Protein AF-A0A969UBC9-F1 (afdb_monomer_lite)

Foldseek 3Di:
DLLLVLLLVPDPVSVVVSVVCLVVLVVVLVVLVVDPDRALVSLLSQLLSCLLVVNPVSNVVSVVVNVVRDDDPVSVVVSVVSSVSSVVSVVVVPDPPPPPPPPPPPPPPDDDDDDDDD

Radius of gyration: 24.07 Å; chains: 1; bounding box: 52×40×86 Å

pLDDT: mean 82.06, std 19.5, range [41.09, 98.31]

Secondary structure (DSSP, 8-state):
-HHHHHHHH-SHHHHHHHHHHHHHHHHHHHHHHTSSS--HHHHHHHHHHHHHTT-HHHHHHHHHHHHHT--STHHHHHHHHHHHHHHHHHHHHTS--TTSSSSSSSSSS-----PPP-

Structure (mmCIF, N/CA/C/O backbone):
data_AF-A0A969UBC9-F1
#
_entry.id   AF-A0A969UBC9-F1
#
loop_
_atom_site.group_PDB
_atom_site.id
_atom_site.type_symbol
_atom_site.label_atom_id
_atom_site.label_alt_id
_atom_site.label_comp_id
_atom_site.label_asym_id
_atom_site.label_entity_id
_atom_site.label_seq_id
_atom_site.pdbx_PDB_ins_code
_atom_site.Cartn_x
_atom_site.Cartn_y
_atom_site.Cartn_z
_atom_site.occupancy
_atom_site.B_iso_or_equiv
_atom_site.auth_seq_id
_atom_site.auth_comp_id
_atom_site.auth_asym_id
_atom_site.auth_atom_id
_atom_site.pdbx_PDB_model_num
ATOM 1 N N . ASN A 1 1 ? 1.750 5.634 3.771 1.00 76.06 1 ASN A N 1
ATOM 2 C CA . ASN A 1 1 ? 0.577 5.847 2.889 1.00 76.06 1 ASN A CA 1
ATOM 3 C C . ASN A 1 1 ? -0.463 6.737 3.600 1.00 76.06 1 ASN A C 1
ATOM 5 O O . ASN A 1 1 ? -0.500 6.742 4.826 1.00 76.06 1 ASN A O 1
ATOM 9 N N . ALA A 1 2 ? -1.277 7.521 2.876 1.00 84.62 2 ALA A N 1
ATOM 10 C CA . ALA A 1 2 ? -2.340 8.365 3.447 1.00 84.62 2 ALA A CA 1
ATOM 11 C C . ALA A 1 2 ? -3.405 7.552 4.208 1.00 84.62 2 ALA A C 1
ATOM 13 O O . ALA A 1 2 ? -3.885 8.002 5.244 1.00 84.62 2 ALA A O 1
ATOM 14 N N . VAL A 1 3 ? -3.716 6.336 3.741 1.00 86.94 3 VAL A N 1
ATOM 15 C CA . VAL A 1 3 ? -4.616 5.397 4.438 1.00 86.94 3 VAL A CA 1
ATOM 16 C C . VAL A 1 3 ? -4.069 5.052 5.827 1.00 86.94 3 VAL A C 1
ATOM 18 O O . VAL A 1 3 ? -4.788 5.178 6.811 1.00 86.94 3 VAL A O 1
ATOM 21 N N . THR A 1 4 ? -2.775 4.732 5.929 1.00 85.62 4 THR A N 1
ATOM 22 C CA . THR A 1 4 ? -2.087 4.466 7.204 1.00 85.62 4 THR A CA 1
ATOM 23 C C . THR A 1 4 ? -2.166 5.654 8.162 1.00 85.62 4 THR A C 1
ATOM 25 O O . THR A 1 4 ? -2.365 5.476 9.356 1.00 85.62 4 THR A O 1
ATOM 28 N N . LEU A 1 5 ? -2.017 6.884 7.659 1.00 87.38 5 LEU A N 1
ATOM 29 C CA . LEU A 1 5 ? -2.097 8.084 8.498 1.00 87.38 5 LEU A CA 1
ATOM 30 C C . LEU A 1 5 ? -3.516 8.330 9.025 1.00 87.38 5 LEU A C 1
ATOM 32 O O . LEU A 1 5 ? -3.673 8.773 10.161 1.00 87.38 5 LEU A O 1
ATOM 36 N N . LEU A 1 6 ? -4.537 8.050 8.211 1.00 87.56 6 LEU A N 1
ATOM 37 C CA . LEU A 1 6 ? -5.937 8.154 8.624 1.00 87.56 6 LEU A CA 1
ATOM 38 C C . LEU A 1 6 ? -6.307 7.081 9.651 1.00 87.56 6 LEU A C 1
ATOM 40 O O . LEU A 1 6 ? -7.016 7.407 10.601 1.00 87.56 6 LEU A O 1
ATOM 44 N N . GLU A 1 7 ? -5.776 5.864 9.494 1.00 84.94 7 GLU A N 1
ATOM 45 C CA . GLU A 1 7 ? -5.876 4.788 10.489 1.00 84.94 7 GLU A CA 1
ATOM 46 C C . GLU A 1 7 ? -5.323 5.250 11.839 1.00 84.94 7 GLU A C 1
ATOM 48 O O . GLU A 1 7 ? -6.053 5.325 12.818 1.00 84.94 7 GLU A O 1
ATOM 53 N N . ILE A 1 8 ? -4.061 5.691 11.865 1.00 86.44 8 ILE A N 1
ATOM 54 C CA . ILE A 1 8 ? -3.379 6.123 13.097 1.00 86.44 8 ILE A CA 1
ATOM 55 C C . ILE A 1 8 ? -4.111 7.277 13.787 1.00 86.44 8 ILE A C 1
ATOM 57 O O . ILE A 1 8 ? -4.076 7.400 15.011 1.00 86.44 8 ILE A O 1
ATOM 61 N N . LYS A 1 9 ? -4.740 8.166 13.012 1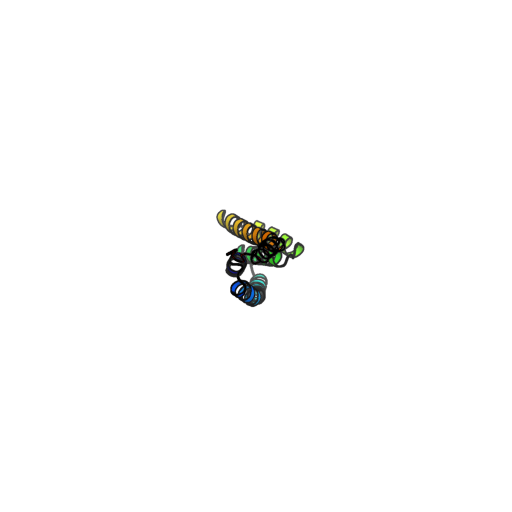.00 87.75 9 LYS A N 1
ATOM 62 C CA . LYS A 1 9 ? -5.468 9.304 13.570 1.00 87.75 9 LYS A CA 1
ATOM 63 C C . LYS A 1 9 ? -6.735 8.871 14.317 1.00 87.75 9 LYS A C 1
ATOM 65 O O . LYS A 1 9 ? -7.122 9.560 15.258 1.00 87.75 9 LYS A O 1
ATOM 70 N N . GLY A 1 10 ? -7.373 7.772 13.913 1.00 83.88 10 GLY A N 1
ATOM 71 C CA . GLY A 1 10 ? -8.385 7.046 14.690 1.00 83.88 10 GLY A CA 1
ATOM 72 C C . GLY A 1 10 ? -9.714 7.760 14.980 1.00 83.88 10 GLY A C 1
ATOM 73 O O . GLY A 1 10 ? -10.665 7.107 15.399 1.00 83.88 10 GLY A O 1
ATOM 74 N N . ASP A 1 11 ? -9.846 9.074 14.762 1.00 89.00 11 ASP A N 1
ATOM 75 C CA . ASP A 1 11 ? -11.110 9.790 14.978 1.00 89.00 11 ASP A CA 1
ATOM 76 C C . ASP A 1 11 ? -12.170 9.443 13.915 1.00 89.00 11 ASP A C 1
ATOM 78 O O . ASP A 1 11 ? -11.840 9.078 12.786 1.00 89.00 11 ASP A O 1
ATOM 82 N N . GLN A 1 12 ? -13.454 9.610 14.251 1.00 86.62 12 GLN A N 1
ATOM 83 C CA . GLN A 1 12 ? -14.585 9.220 13.395 1.00 86.62 12 GLN A CA 1
ATOM 84 C C . GLN A 1 12 ? -14.505 9.781 11.966 1.00 86.62 12 GLN A C 1
ATOM 86 O O . GLN A 1 12 ? -14.861 9.098 11.005 1.00 86.62 12 GLN A O 1
ATOM 91 N N . ARG A 1 13 ? -14.040 11.026 11.805 1.00 92.00 13 ARG A N 1
ATOM 92 C CA . ARG A 1 13 ? -13.908 11.654 10.486 1.00 92.00 13 ARG A CA 1
ATOM 93 C C . ARG A 1 13 ? -12.753 11.035 9.706 1.00 92.00 13 ARG A C 1
ATOM 95 O O . ARG A 1 13 ? -12.868 10.859 8.495 1.00 92.00 13 ARG A O 1
ATOM 102 N N . SER A 1 14 ? -11.651 10.718 10.381 1.00 90.31 14 SER A N 1
ATOM 103 C CA . SER A 1 14 ? -10.503 10.048 9.765 1.00 90.31 14 SER A CA 1
ATOM 104 C C . SER A 1 14 ? -10.845 8.624 9.332 1.00 90.31 14 SER A C 1
ATOM 106 O O . SER A 1 14 ? -10.508 8.257 8.209 1.00 90.31 14 SER A O 1
ATOM 108 N N . GLN A 1 15 ? -11.599 7.877 10.144 1.00 88.62 15 GLN A N 1
ATOM 109 C CA . GLN A 1 15 ? -12.092 6.543 9.781 1.00 88.62 15 GLN A CA 1
ATOM 110 C C . GLN A 1 15 ? -13.024 6.592 8.564 1.00 88.62 15 GLN A C 1
ATOM 112 O O . GLN A 1 15 ? -12.788 5.890 7.587 1.00 88.62 15 GLN A O 1
ATOM 117 N N . ALA A 1 16 ? -14.009 7.499 8.556 1.00 90.44 16 ALA A N 1
ATOM 118 C CA . ALA A 1 16 ? -14.891 7.667 7.399 1.00 90.44 16 ALA A CA 1
ATOM 119 C C . ALA A 1 16 ? -14.098 7.995 6.123 1.00 90.44 16 ALA A C 1
ATOM 121 O O . ALA A 1 16 ? -14.347 7.432 5.059 1.00 90.44 16 ALA A O 1
ATOM 122 N N . LYS A 1 17 ? -13.083 8.866 6.229 1.00 93.31 17 LYS A N 1
ATOM 123 C CA . LYS A 1 17 ? -12.256 9.219 5.072 1.00 93.31 17 LYS A CA 1
ATOM 124 C C . LYS A 1 17 ? -11.349 8.079 4.613 1.00 93.31 17 LYS A C 1
ATOM 126 O O . LYS A 1 17 ? -11.107 7.941 3.414 1.00 93.31 17 LYS A O 1
ATOM 131 N N . ARG A 1 18 ? -10.829 7.284 5.549 1.00 92.50 18 ARG A N 1
ATOM 132 C CA . ARG A 1 18 ? -10.067 6.068 5.257 1.00 92.50 18 ARG A CA 1
ATOM 133 C C . ARG A 1 18 ? -10.930 5.108 4.445 1.00 92.50 18 ARG A C 1
ATOM 135 O O . ARG A 1 18 ? -10.488 4.678 3.385 1.00 92.50 18 ARG A O 1
ATOM 142 N N . ASP A 1 19 ? -12.155 4.851 4.892 1.00 91.25 19 ASP A N 1
ATOM 143 C CA . ASP A 1 19 ? -13.074 3.905 4.248 1.00 91.25 19 ASP A CA 1
ATOM 144 C C . ASP A 1 19 ? -13.453 4.340 2.824 1.00 91.25 19 ASP A C 1
ATOM 146 O O . ASP A 1 19 ? -13.567 3.504 1.931 1.00 91.25 19 ASP A O 1
ATOM 150 N N . GLU A 1 20 ? -13.551 5.649 2.570 1.00 94.38 20 GLU A N 1
ATOM 151 C CA . GLU A 1 20 ? -13.696 6.191 1.211 1.00 94.38 20 GLU A CA 1
ATOM 152 C C . GLU A 1 20 ? -12.448 5.978 0.336 1.00 94.38 20 GLU A C 1
ATOM 154 O O . GLU A 1 20 ? -12.559 5.751 -0.869 1.00 94.38 20 GLU A O 1
ATOM 159 N N . LEU A 1 21 ? -11.247 6.101 0.911 1.00 93.88 21 LEU A N 1
ATOM 160 C CA . LEU A 1 21 ? -9.990 6.090 0.156 1.00 93.88 21 LEU A CA 1
ATOM 161 C C . LEU A 1 21 ? -9.453 4.688 -0.120 1.00 93.88 21 LEU A C 1
ATOM 163 O O . LEU A 1 21 ? -8.871 4.479 -1.183 1.00 93.88 21 LEU A O 1
ATOM 167 N N . VAL A 1 22 ? -9.641 3.735 0.794 1.00 92.94 22 VAL A N 1
ATOM 168 C CA . VAL A 1 22 ? -9.179 2.345 0.638 1.00 92.94 22 VAL A CA 1
ATOM 169 C C . VAL A 1 22 ? -9.551 1.749 -0.730 1.00 92.94 22 VAL A C 1
ATOM 171 O O . VAL A 1 22 ? -8.632 1.306 -1.424 1.00 92.94 22 VAL A O 1
ATOM 174 N N . PRO A 1 23 ? -10.820 1.769 -1.194 1.00 93.50 23 PRO A N 1
ATOM 175 C CA . PRO A 1 23 ? -11.167 1.189 -2.494 1.00 93.50 23 PRO A CA 1
ATOM 176 C C . PRO A 1 23 ? -10.518 1.928 -3.673 1.00 93.50 23 PRO A C 1
ATOM 178 O O . PRO A 1 23 ? -10.174 1.299 -4.674 1.00 93.50 23 PRO A O 1
ATOM 181 N N . VAL A 1 24 ? -10.299 3.243 -3.557 1.00 95.88 24 VAL A N 1
ATOM 182 C CA . VAL A 1 24 ? -9.641 4.053 -4.595 1.00 95.88 24 VAL A CA 1
ATOM 183 C C . VAL A 1 24 ? -8.160 3.697 -4.703 1.00 95.88 24 VAL A C 1
ATOM 185 O O . VAL A 1 24 ? -7.663 3.456 -5.804 1.00 95.88 24 VAL A O 1
ATOM 188 N N . VAL A 1 25 ? -7.458 3.624 -3.568 1.00 94.06 25 VAL A N 1
ATOM 189 C CA . VAL A 1 25 ? -6.038 3.246 -3.522 1.00 94.06 25 VAL A CA 1
ATOM 190 C C . VAL A 1 25 ? -5.861 1.812 -4.013 1.00 94.06 25 VAL A C 1
ATOM 192 O O . VAL A 1 25 ? -5.014 1.565 -4.868 1.00 94.06 25 VAL A O 1
ATOM 195 N N . LEU A 1 26 ? -6.706 0.887 -3.552 1.00 93.69 26 LEU A N 1
ATOM 196 C CA . LEU A 1 26 ? -6.693 -0.503 -4.000 1.00 93.69 26 LEU A CA 1
ATOM 197 C C . LEU A 1 26 ? -6.865 -0.609 -5.518 1.00 93.69 26 LEU A C 1
ATOM 199 O O . LEU A 1 26 ? -6.118 -1.328 -6.179 1.00 93.69 26 LEU A O 1
ATOM 203 N N . PHE A 1 27 ? -7.831 0.116 -6.089 1.00 94.94 27 PHE A N 1
ATOM 204 C CA . PHE A 1 27 ? -8.028 0.137 -7.535 1.00 94.94 27 PHE A CA 1
ATOM 205 C C . PHE A 1 27 ? -6.794 0.674 -8.267 1.00 94.94 27 PHE A C 1
ATOM 207 O O . PHE A 1 27 ? -6.330 0.034 -9.210 1.00 94.94 27 PHE A O 1
ATOM 214 N N . ALA A 1 28 ? -6.250 1.813 -7.830 1.00 94.19 28 ALA A N 1
ATOM 215 C CA . ALA A 1 28 ? -5.100 2.447 -8.470 1.00 94.19 28 ALA A CA 1
ATOM 216 C C . ALA A 1 28 ? -3.865 1.532 -8.474 1.00 94.19 28 ALA A C 1
ATOM 218 O O . ALA A 1 28 ? -3.254 1.329 -9.525 1.00 94.19 28 ALA A O 1
ATOM 219 N N . VAL A 1 29 ? -3.539 0.921 -7.332 1.00 94.94 29 VAL A N 1
ATOM 220 C CA . VAL A 1 29 ? -2.380 0.023 -7.217 1.00 94.94 29 VAL A CA 1
ATOM 221 C C . VAL A 1 29 ? -2.598 -1.264 -8.013 1.00 94.94 29 VAL A C 1
ATOM 223 O O . VAL A 1 29 ? -1.698 -1.700 -8.724 1.00 94.94 29 VAL A O 1
ATOM 226 N N . ARG A 1 30 ? -3.816 -1.822 -8.034 1.00 95.19 30 ARG A N 1
ATOM 227 C CA . ARG A 1 30 ? -4.142 -2.965 -8.908 1.00 95.19 30 ARG A CA 1
ATOM 228 C C . ARG A 1 30 ? -3.946 -2.665 -10.394 1.00 95.19 30 ARG A C 1
ATOM 230 O O . ARG A 1 30 ? -3.610 -3.577 -11.141 1.00 95.19 30 ARG A O 1
ATOM 237 N N . GLN A 1 31 ? -4.164 -1.429 -10.850 1.00 96.00 31 GLN A N 1
ATOM 238 C CA . GLN A 1 31 ? -3.846 -1.074 -12.239 1.00 96.00 31 GLN A CA 1
ATOM 239 C C . GLN A 1 31 ? -2.335 -1.010 -12.475 1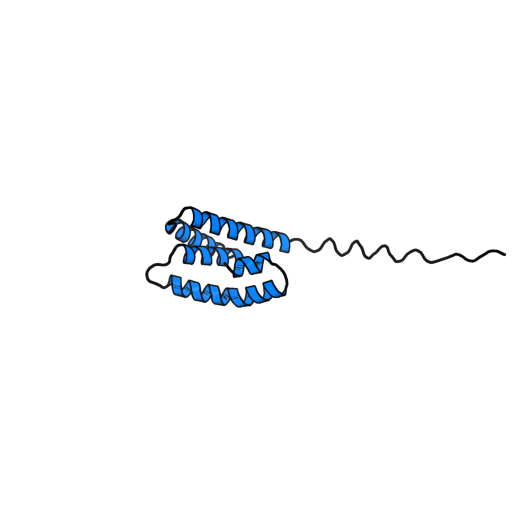.00 96.00 31 GLN A C 1
ATOM 241 O O . GLN A 1 31 ? -1.878 -1.471 -13.517 1.00 96.00 31 GLN A O 1
ATOM 246 N N . ARG A 1 32 ? -1.558 -0.499 -11.510 1.00 94.38 32 ARG A N 1
ATOM 247 C CA . ARG A 1 32 ? -0.088 -0.498 -11.593 1.00 94.38 32 ARG A CA 1
ATOM 248 C C . ARG A 1 32 ? 0.484 -1.916 -11.628 1.00 94.38 32 ARG A C 1
ATOM 250 O O . ARG A 1 32 ? 1.317 -2.192 -12.483 1.00 94.38 32 ARG A O 1
ATOM 257 N N . LEU A 1 33 ? -0.050 -2.827 -10.809 1.00 94.44 33 LEU A N 1
ATOM 258 C CA . LEU A 1 33 ? 0.325 -4.249 -10.799 1.00 94.44 33 LEU A CA 1
ATOM 259 C C . LEU A 1 33 ? 0.100 -4.962 -12.146 1.00 94.44 33 LEU A C 1
ATOM 261 O O . LEU A 1 33 ? 0.777 -5.936 -12.447 1.00 94.44 33 LEU A O 1
ATOM 265 N N . LYS A 1 34 ? -0.853 -4.496 -12.963 1.00 93.88 34 LYS A N 1
ATOM 266 C CA . LYS A 1 34 ? -1.091 -5.024 -14.321 1.00 93.88 34 LYS A CA 1
ATOM 267 C C . LYS A 1 34 ? -0.121 -4.464 -15.365 1.00 93.88 34 LYS A C 1
ATOM 269 O O . LYS A 1 34 ? -0.167 -4.880 -16.523 1.00 93.88 34 LYS A O 1
ATOM 274 N N . GLY A 1 35 ? 0.685 -3.471 -14.992 1.00 89.75 35 GLY A N 1
ATOM 275 C CA . GLY A 1 35 ? 1.734 -2.906 -15.827 1.00 89.75 35 GLY A CA 1
ATOM 276 C C . GLY A 1 35 ? 2.869 -3.898 -16.078 1.00 89.75 35 GLY A C 1
ATOM 277 O O . GLY A 1 35 ? 2.871 -5.014 -15.572 1.00 89.75 35 GLY A O 1
ATOM 278 N N . LYS A 1 36 ? 3.844 -3.490 -16.897 1.00 80.88 36 LYS A N 1
ATOM 279 C CA . LYS A 1 36 ? 4.925 -4.389 -17.333 1.00 80.88 36 LYS A CA 1
ATOM 280 C C . LYS A 1 36 ? 5.843 -4.830 -16.193 1.00 80.88 36 LYS A C 1
ATOM 282 O O . LYS A 1 36 ? 6.304 -5.962 -16.226 1.00 80.88 36 LYS A O 1
ATOM 287 N N . GLU A 1 37 ? 6.093 -3.955 -15.221 1.00 89.38 37 GLU A N 1
ATOM 288 C CA . GLU A 1 37 ? 6.980 -4.219 -14.086 1.00 89.38 37 GLU A CA 1
ATOM 289 C C . GLU A 1 37 ? 6.466 -3.464 -12.856 1.00 89.38 37 GLU A C 1
ATOM 291 O O . GLU A 1 37 ? 6.680 -2.254 -12.742 1.00 89.38 37 GLU A O 1
ATOM 296 N N . PRO A 1 38 ? 5.732 -4.142 -11.963 1.00 94.00 38 PRO A N 1
ATOM 297 C CA . PRO A 1 38 ? 5.387 -3.576 -10.672 1.00 94.00 38 PRO A CA 1
ATOM 298 C C . PRO A 1 38 ? 6.634 -3.365 -9.816 1.00 94.00 38 PRO A C 1
ATOM 300 O O . PRO A 1 38 ? 7.546 -4.193 -9.818 1.00 94.00 38 PRO A O 1
ATOM 303 N N . ASP A 1 39 ? 6.678 -2.253 -9.088 1.00 95.62 39 ASP A N 1
ATOM 304 C CA . ASP A 1 39 ? 7.830 -1.915 -8.253 1.00 95.62 39 ASP A CA 1
ATOM 305 C C . ASP A 1 39 ? 7.626 -2.305 -6.781 1.00 95.62 39 ASP A C 1
ATOM 307 O O . ASP A 1 39 ? 6.557 -2.751 -6.356 1.00 95.62 39 ASP A O 1
ATOM 311 N N . TYR A 1 40 ? 8.674 -2.105 -5.977 1.00 97.31 40 TYR A N 1
ATOM 312 C CA . TYR A 1 40 ? 8.629 -2.292 -4.528 1.00 97.31 40 TYR A CA 1
ATOM 313 C C . TYR A 1 40 ? 7.395 -1.640 -3.884 1.00 97.31 40 TYR A C 1
ATOM 315 O O . TYR A 1 40 ? 6.736 -2.241 -3.037 1.00 97.31 40 TYR A O 1
ATOM 323 N N . TRP A 1 41 ? 7.068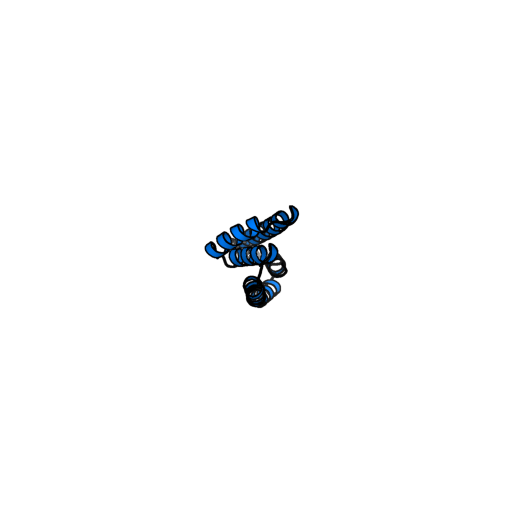 -0.410 -4.286 1.00 96.50 41 TRP A N 1
ATOM 324 C CA . TRP A 1 41 ? 6.013 0.382 -3.662 1.00 96.50 41 TRP A CA 1
ATOM 325 C C . TRP A 1 41 ? 4.616 -0.104 -4.024 1.00 96.50 41 TRP A C 1
ATOM 327 O O . TRP A 1 41 ? 3.708 0.026 -3.198 1.00 96.50 41 TRP A O 1
ATOM 337 N N . ASP A 1 42 ? 4.437 -0.686 -5.209 1.00 96.75 42 ASP A N 1
ATOM 338 C CA . ASP A 1 42 ? 3.202 -1.377 -5.578 1.00 96.75 42 ASP A CA 1
ATOM 339 C C . ASP A 1 42 ? 2.909 -2.527 -4.614 1.00 96.75 42 ASP A C 1
ATOM 341 O O . ASP A 1 42 ? 1.843 -2.571 -3.992 1.00 96.75 42 ASP A O 1
ATOM 345 N N . HIS A 1 43 ? 3.887 -3.412 -4.420 1.00 97.62 43 HIS A N 1
ATOM 346 C CA . HIS A 1 43 ? 3.738 -4.556 -3.525 1.00 97.62 43 HIS A CA 1
ATOM 347 C C . HIS A 1 43 ? 3.676 -4.138 -2.050 1.00 97.62 43 HIS A C 1
ATOM 349 O O . HIS A 1 43 ? 2.806 -4.612 -1.325 1.00 97.62 43 HIS A O 1
ATOM 355 N N . ALA A 1 44 ? 4.502 -3.187 -1.605 1.00 97.69 44 ALA A N 1
ATOM 356 C CA . ALA A 1 44 ? 4.460 -2.675 -0.234 1.00 97.69 44 ALA A CA 1
ATOM 357 C C . ALA A 1 44 ? 3.107 -2.025 0.104 1.00 97.69 44 ALA A C 1
ATOM 359 O O . ALA A 1 44 ? 2.569 -2.235 1.191 1.00 97.69 44 ALA A O 1
ATOM 360 N N . THR A 1 45 ? 2.510 -1.283 -0.836 1.00 96.44 45 THR A N 1
ATOM 361 C CA . THR A 1 45 ? 1.181 -0.689 -0.624 1.00 96.44 45 THR A CA 1
ATOM 362 C C . THR A 1 45 ? 0.098 -1.763 -0.546 1.00 96.44 45 THR A C 1
ATOM 364 O O . THR A 1 45 ? -0.782 -1.675 0.309 1.00 96.44 45 THR A O 1
ATOM 367 N N . MET A 1 46 ? 0.156 -2.790 -1.398 1.00 97.25 46 MET A N 1
ATOM 368 C CA . MET A 1 46 ? -0.797 -3.902 -1.338 1.00 97.25 46 MET A CA 1
ATOM 369 C C . MET A 1 46 ? -0.659 -4.725 -0.059 1.00 97.25 46 MET A C 1
ATOM 371 O O . MET A 1 46 ? -1.674 -5.084 0.530 1.00 97.25 46 MET A O 1
ATOM 375 N N . LEU A 1 47 ? 0.568 -4.946 0.417 1.00 97.44 47 LEU A N 1
ATOM 376 C CA . LEU A 1 47 ? 0.839 -5.564 1.712 1.00 97.44 47 LEU A CA 1
ATOM 377 C C . LEU A 1 47 ? 0.190 -4.769 2.855 1.00 97.44 47 LEU A C 1
ATOM 379 O O . LEU A 1 47 ? -0.528 -5.339 3.673 1.00 97.44 47 LEU A O 1
ATOM 383 N N . GLU A 1 48 ? 0.393 -3.448 2.905 1.00 95.31 48 GLU A N 1
ATOM 384 C CA . GLU A 1 48 ? -0.236 -2.594 3.924 1.00 95.31 48 GLU A CA 1
ATOM 385 C C . GLU A 1 48 ? -1.772 -2.678 3.883 1.00 95.31 48 GLU A C 1
ATOM 387 O O . GLU A 1 48 ? -2.412 -2.775 4.932 1.00 95.31 48 GLU A O 1
ATOM 392 N N . LEU A 1 49 ? -2.367 -2.664 2.684 1.00 94.62 49 LEU A N 1
ATOM 393 C CA . LEU A 1 49 ? -3.818 -2.780 2.502 1.00 94.62 49 LEU A CA 1
ATOM 394 C C . LEU A 1 49 ? -4.352 -4.161 2.898 1.00 94.62 49 LEU A C 1
ATOM 396 O O . LEU A 1 49 ? -5.408 -4.235 3.523 1.00 94.62 49 LEU A O 1
ATOM 400 N N . ALA A 1 50 ? -3.634 -5.235 2.573 1.00 94.69 50 ALA A N 1
ATOM 401 C CA . ALA A 1 50 ? -4.005 -6.594 2.950 1.00 94.69 50 ALA A CA 1
ATOM 402 C C . ALA A 1 50 ? -3.975 -6.767 4.477 1.00 94.69 50 ALA A C 1
ATOM 404 O O . ALA A 1 50 ? -4.928 -7.276 5.064 1.00 94.69 50 ALA A O 1
ATOM 405 N N . VAL A 1 51 ? -2.950 -6.230 5.150 1.00 93.94 51 VAL A N 1
ATOM 406 C CA . VAL A 1 51 ? -2.870 -6.238 6.620 1.00 93.94 51 VAL A CA 1
ATOM 407 C C . VAL A 1 51 ? -4.002 -5.425 7.255 1.00 93.94 51 VAL A C 1
ATOM 409 O O . VAL A 1 51 ? -4.616 -5.902 8.209 1.00 93.94 51 VAL A O 1
ATOM 412 N N . LEU A 1 52 ? -4.331 -4.246 6.715 1.00 90.00 52 LEU A N 1
ATOM 413 C CA . LEU A 1 52 ? -5.501 -3.464 7.148 1.00 90.00 52 LEU A CA 1
ATOM 414 C C . LEU A 1 52 ? -6.816 -4.234 6.961 1.00 90.00 52 LEU A C 1
ATOM 416 O O . LEU A 1 52 ? -7.685 -4.206 7.826 1.00 90.00 52 LEU A O 1
ATOM 420 N N . GLY A 1 53 ? -6.958 -4.943 5.841 1.00 89.88 53 GLY A N 1
ATOM 421 C CA . GLY A 1 53 ? -8.133 -5.754 5.521 1.00 89.88 53 GLY A CA 1
ATOM 422 C C . GLY A 1 53 ? -8.185 -7.116 6.216 1.00 89.88 53 GLY A C 1
ATOM 423 O O . GLY A 1 53 ? -9.135 -7.861 5.986 1.00 89.88 53 GLY A O 1
ATOM 424 N N . ARG A 1 54 ? -7.187 -7.457 7.047 1.00 91.06 54 ARG A N 1
ATOM 425 C CA . ARG A 1 54 ? -7.005 -8.792 7.650 1.00 91.06 54 ARG A CA 1
ATOM 426 C C . ARG A 1 54 ? -6.936 -9.928 6.610 1.00 91.06 54 ARG A C 1
ATOM 428 O O . ARG A 1 54 ? -7.270 -11.072 6.912 1.00 91.06 54 ARG A O 1
ATOM 435 N N . ASP A 1 55 ? -6.473 -9.618 5.404 1.00 95.00 55 ASP A N 1
ATOM 436 C CA . ASP A 1 55 ? -6.234 -10.560 4.312 1.00 95.00 55 ASP A CA 1
ATOM 437 C C . ASP A 1 55 ? -4.817 -11.134 4.430 1.00 95.00 55 ASP A C 1
ATOM 439 O O . ASP A 1 55 ? -3.832 -10.523 4.013 1.00 95.00 55 ASP A O 1
ATOM 443 N N . ARG A 1 56 ? -4.702 -12.298 5.075 1.00 95.69 56 ARG A N 1
ATOM 444 C CA . ARG A 1 56 ? -3.400 -12.915 5.348 1.00 95.69 56 ARG A CA 1
ATOM 445 C C . ARG A 1 56 ? -2.727 -13.461 4.090 1.00 95.69 56 ARG A C 1
ATOM 447 O O . ARG A 1 56 ? -1.517 -13.324 3.964 1.00 95.69 56 ARG A O 1
ATOM 454 N N . GLU A 1 57 ? -3.494 -14.074 3.196 1.00 97.88 57 GLU A N 1
ATOM 455 C CA . GLU A 1 57 ? -2.965 -14.681 1.971 1.00 97.88 57 GLU A CA 1
ATOM 456 C C . GLU A 1 57 ? -2.405 -13.601 1.041 1.00 97.88 57 GLU A C 1
ATOM 458 O O . GLU A 1 57 ? -1.245 -13.681 0.638 1.00 97.88 57 GLU A O 1
ATOM 463 N N . GLY A 1 58 ? -3.172 -12.526 0.818 1.00 97.12 58 GLY A N 1
ATOM 464 C CA . GLY A 1 58 ? -2.693 -11.378 0.051 1.00 97.12 58 GLY A CA 1
ATOM 465 C C . GLY A 1 58 ? -1.506 -10.675 0.717 1.00 97.12 58 GLY A C 1
ATOM 466 O O . GLY A 1 58 ? -0.586 -10.225 0.035 1.00 97.12 58 GLY A O 1
ATOM 467 N N . ALA A 1 59 ? -1.477 -10.599 2.052 1.00 97.75 59 ALA A N 1
ATOM 468 C CA . ALA A 1 59 ? -0.329 -10.038 2.760 1.00 97.75 59 ALA A CA 1
ATOM 469 C C . ALA A 1 59 ? 0.944 -10.867 2.526 1.00 97.75 59 ALA A C 1
ATOM 471 O O . ALA A 1 59 ? 1.987 -10.290 2.228 1.00 97.75 59 ALA A O 1
ATOM 472 N N . ASP A 1 60 ? 0.866 -12.194 2.621 1.00 98.25 60 ASP A N 1
ATOM 473 C CA . ASP A 1 60 ? 2.024 -13.067 2.411 1.00 98.25 60 ASP A CA 1
ATOM 474 C C . ASP A 1 60 ? 2.523 -12.973 0.948 1.00 98.25 60 ASP A C 1
ATOM 476 O O . ASP A 1 60 ? 3.712 -12.729 0.728 1.00 98.25 60 ASP A O 1
ATOM 480 N N . GLU A 1 61 ? 1.624 -13.008 -0.047 1.00 98.12 61 GLU A N 1
ATOM 481 C CA . GLU A 1 61 ? 1.970 -12.834 -1.472 1.00 98.12 61 GLU A CA 1
ATOM 482 C C . GLU A 1 61 ? 2.692 -11.501 -1.733 1.00 98.12 61 GLU A C 1
ATOM 484 O O . GLU A 1 61 ? 3.736 -11.434 -2.395 1.00 98.12 61 GLU A O 1
ATOM 489 N N . HIS A 1 62 ? 2.141 -10.396 -1.231 1.00 98.12 62 HIS A N 1
ATOM 490 C CA . HIS A 1 62 ? 2.717 -9.080 -1.480 1.00 98.12 62 HIS A CA 1
ATOM 491 C C . HIS A 1 62 ? 3.990 -8.827 -0.669 1.00 98.12 62 HIS A C 1
ATOM 493 O O . HIS A 1 62 ? 4.846 -8.071 -1.130 1.00 98.12 62 HIS A O 1
ATOM 499 N N . LEU A 1 63 ? 4.165 -9.480 0.483 1.00 98.31 63 LEU A N 1
ATOM 500 C CA . LEU A 1 63 ? 5.421 -9.452 1.227 1.00 98.31 63 LEU A CA 1
ATOM 501 C C . LEU A 1 63 ? 6.550 -10.116 0.438 1.00 98.31 63 LEU A C 1
ATOM 503 O O . LEU A 1 63 ? 7.613 -9.512 0.297 1.00 98.31 63 LEU A O 1
ATOM 507 N N . GLU A 1 64 ? 6.327 -11.319 -0.093 1.00 98.25 64 GLU A N 1
ATOM 508 C CA . GLU A 1 64 ? 7.332 -12.042 -0.884 1.00 98.25 64 GLU A CA 1
ATOM 509 C C . GLU A 1 64 ? 7.792 -11.215 -2.088 1.00 98.25 64 GLU A C 1
ATOM 511 O O . GLU A 1 64 ? 8.990 -10.991 -2.286 1.00 98.25 64 GLU A O 1
ATOM 516 N N . ASN A 1 65 ? 6.833 -10.673 -2.838 1.00 98.00 65 ASN A N 1
ATOM 517 C CA . ASN A 1 65 ? 7.122 -9.835 -3.995 1.00 98.00 65 ASN A CA 1
ATOM 518 C C . ASN A 1 65 ? 7.818 -8.515 -3.617 1.00 98.00 65 ASN A C 1
ATOM 520 O O . ASN A 1 65 ? 8.759 -8.100 -4.292 1.00 98.00 65 ASN A O 1
ATOM 524 N N . ALA A 1 66 ? 7.405 -7.858 -2.525 1.00 97.94 66 ALA A N 1
ATOM 525 C CA . ALA A 1 66 ? 8.057 -6.634 -2.061 1.00 97.94 66 ALA A CA 1
ATOM 526 C C . ALA A 1 66 ? 9.512 -6.898 -1.655 1.00 97.94 66 ALA A C 1
ATOM 528 O O . ALA A 1 66 ? 10.392 -6.124 -2.017 1.00 97.94 66 ALA A O 1
ATOM 529 N N . LEU A 1 67 ? 9.782 -7.998 -0.944 1.00 97.81 67 LEU A N 1
ATOM 530 C CA . LEU A 1 67 ? 11.141 -8.384 -0.555 1.00 97.81 67 LEU A CA 1
ATOM 531 C C . LEU A 1 67 ? 12.027 -8.671 -1.773 1.00 97.81 67 LEU A C 1
ATOM 533 O O . LEU A 1 67 ? 13.187 -8.263 -1.783 1.00 97.81 67 LEU A O 1
ATOM 537 N N . ALA A 1 68 ? 11.482 -9.314 -2.808 1.00 97.44 68 ALA A N 1
ATOM 538 C CA . ALA A 1 68 ? 12.194 -9.560 -4.061 1.00 97.44 68 ALA A CA 1
ATOM 539 C C . ALA A 1 68 ? 12.497 -8.271 -4.852 1.00 97.44 68 ALA A C 1
ATOM 541 O O . ALA A 1 68 ? 13.468 -8.227 -5.604 1.00 97.44 68 ALA A O 1
ATOM 542 N N . ALA A 1 69 ? 11.685 -7.225 -4.672 1.00 97.06 69 ALA A N 1
ATOM 543 C CA . ALA A 1 69 ? 11.800 -5.950 -5.375 1.00 97.06 69 ALA A CA 1
ATOM 544 C C . ALA A 1 69 ? 12.567 -4.862 -4.596 1.00 97.06 69 ALA A C 1
ATOM 546 O O . ALA A 1 69 ? 12.626 -3.723 -5.064 1.00 97.06 69 ALA A O 1
ATOM 547 N N . VAL A 1 70 ? 13.135 -5.169 -3.421 1.00 97.69 70 VAL A N 1
ATOM 548 C CA . VAL A 1 70 ? 13.911 -4.201 -2.623 1.00 97.69 70 VAL A CA 1
ATOM 549 C C . VAL A 1 70 ? 15.107 -3.700 -3.425 1.00 97.69 70 VAL A C 1
ATOM 551 O O . VAL A 1 70 ? 15.931 -4.482 -3.898 1.00 97.69 70 VAL A O 1
ATOM 554 N N . ARG A 1 71 ? 15.229 -2.377 -3.529 1.00 97.19 71 ARG A N 1
ATOM 555 C CA . ARG A 1 71 ? 16.368 -1.714 -4.183 1.00 97.19 71 ARG A CA 1
ATOM 556 C C . ARG A 1 71 ? 17.206 -0.938 -3.187 1.00 97.19 71 ARG A C 1
ATOM 558 O O . ARG A 1 71 ? 18.413 -0.818 -3.358 1.00 97.19 71 ARG A O 1
ATOM 565 N N . GLU A 1 72 ? 16.563 -0.440 -2.139 1.00 97.38 72 GLU A N 1
ATOM 566 C CA . GLU A 1 72 ? 17.187 0.401 -1.133 1.00 97.38 72 GLU A CA 1
ATOM 567 C C . GLU A 1 72 ? 16.901 -0.124 0.275 1.00 97.38 72 GLU A C 1
ATOM 569 O O . GLU A 1 72 ? 15.812 -0.607 0.568 1.00 97.38 72 GLU A O 1
ATOM 574 N N . ILE A 1 73 ? 17.854 0.024 1.195 1.00 95.06 73 ILE A N 1
ATOM 575 C CA . ILE A 1 73 ? 17.717 -0.491 2.572 1.00 95.06 73 ILE A CA 1
ATOM 576 C C . ILE A 1 73 ? 16.562 0.193 3.328 1.00 95.06 73 ILE A C 1
ATOM 578 O O . ILE A 1 73 ? 15.891 -0.431 4.149 1.00 95.06 73 ILE A O 1
ATOM 582 N N . TRP A 1 74 ? 16.290 1.465 3.031 1.00 96.62 74 TRP A N 1
ATOM 583 C CA . TRP A 1 74 ? 15.274 2.262 3.729 1.00 96.62 74 TRP A CA 1
ATOM 584 C C . TRP A 1 74 ? 13.829 1.925 3.315 1.00 96.62 74 TRP A C 1
ATOM 586 O O . TRP A 1 74 ? 12.883 2.260 4.038 1.00 96.62 74 TRP A O 1
ATOM 596 N N . GLU A 1 75 ? 13.644 1.264 2.169 1.00 97.25 75 GLU A N 1
ATOM 597 C CA . GLU A 1 75 ? 12.343 0.814 1.661 1.00 97.25 75 GLU A CA 1
ATOM 598 C C . GLU A 1 75 ? 11.641 -0.125 2.675 1.00 97.25 75 GLU A C 1
ATOM 600 O O . GLU A 1 75 ? 10.604 0.263 3.232 1.00 97.25 75 GLU A O 1
ATOM 605 N N . PRO A 1 76 ? 12.209 -1.300 3.028 1.00 97.12 76 PRO A N 1
ATOM 606 C CA . PRO A 1 76 ? 11.614 -2.211 4.009 1.00 97.12 76 PRO A CA 1
ATOM 607 C C . PRO A 1 76 ? 11.529 -1.628 5.421 1.00 97.12 76 PRO A C 1
ATOM 609 O O . PRO A 1 76 ? 10.577 -1.936 6.139 1.00 97.12 76 PRO A O 1
ATOM 612 N N . GLU A 1 77 ? 12.457 -0.759 5.827 1.00 96.81 77 GLU A N 1
ATOM 613 C CA . GLU A 1 77 ? 12.385 -0.085 7.131 1.00 96.81 77 GLU A CA 1
ATOM 614 C C . GLU A 1 77 ? 11.130 0.791 7.255 1.00 96.81 77 GLU A C 1
ATOM 616 O O . GLU A 1 77 ? 10.441 0.785 8.284 1.00 96.81 77 GLU A O 1
ATOM 621 N N . THR A 1 78 ? 10.810 1.527 6.189 1.00 94.88 78 THR A N 1
ATOM 622 C CA . THR A 1 78 ? 9.628 2.394 6.130 1.00 94.88 78 THR A CA 1
ATOM 623 C C . THR A 1 78 ? 8.347 1.566 6.162 1.00 94.88 78 THR A C 1
ATOM 625 O O . THR A 1 78 ? 7.444 1.849 6.955 1.00 94.88 78 THR A O 1
ATOM 628 N N . THR A 1 79 ? 8.285 0.496 5.371 1.00 96.38 79 THR A N 1
ATOM 629 C CA . THR A 1 79 ? 7.125 -0.406 5.324 1.00 96.38 79 THR A CA 1
ATOM 630 C C . THR A 1 79 ? 6.915 -1.120 6.660 1.00 96.38 79 THR A C 1
ATOM 632 O O . THR A 1 79 ? 5.808 -1.121 7.199 1.00 96.38 79 THR A O 1
ATOM 635 N N . ALA A 1 80 ? 7.977 -1.636 7.286 1.00 96.12 80 ALA A N 1
ATOM 636 C CA . ALA A 1 80 ? 7.893 -2.272 8.602 1.00 96.12 80 ALA A CA 1
ATOM 637 C C . ALA A 1 80 ? 7.366 -1.311 9.684 1.00 96.12 80 ALA A C 1
ATOM 639 O O . ALA A 1 80 ? 6.583 -1.710 10.555 1.00 96.12 80 ALA A O 1
ATOM 640 N N . ARG A 1 81 ? 7.747 -0.026 9.622 1.00 93.94 81 ARG A N 1
ATOM 641 C CA . ARG A 1 81 ? 7.206 1.010 10.513 1.00 93.94 81 ARG A CA 1
ATOM 642 C C . ARG A 1 81 ? 5.701 1.198 10.309 1.00 93.94 81 ARG A C 1
ATOM 644 O O . ARG A 1 81 ? 4.976 1.248 11.302 1.00 93.94 81 ARG A O 1
ATOM 651 N N . ASN A 1 82 ? 5.230 1.260 9.064 1.00 93.38 82 ASN A N 1
ATOM 652 C CA . ASN A 1 82 ? 3.802 1.388 8.755 1.00 93.38 82 ASN A CA 1
ATOM 653 C C . ASN A 1 82 ? 3.004 0.172 9.246 1.00 93.38 82 ASN A C 1
ATOM 655 O O . ASN A 1 82 ? 1.988 0.339 9.918 1.00 93.38 82 ASN A O 1
ATOM 659 N N . LEU A 1 83 ? 3.503 -1.045 9.016 1.00 94.25 83 LEU A N 1
ATOM 660 C CA . LEU A 1 83 ? 2.872 -2.279 9.502 1.00 94.25 83 LEU A CA 1
ATOM 661 C C . LEU A 1 83 ? 2.770 -2.323 11.032 1.00 94.25 83 LEU A C 1
ATOM 663 O O . LEU A 1 83 ? 1.740 -2.716 11.585 1.00 94.25 83 LEU A O 1
ATOM 667 N N . LYS A 1 84 ? 3.812 -1.869 11.741 1.00 92.00 84 LYS A N 1
ATOM 668 C CA . LYS A 1 84 ? 3.780 -1.762 13.206 1.00 92.00 84 LYS A CA 1
ATOM 669 C C . LYS A 1 84 ? 2.686 -0.803 13.677 1.00 92.00 84 LYS A C 1
ATOM 671 O O . LYS A 1 84 ? 2.036 -1.095 14.679 1.00 92.00 84 LYS A O 1
ATOM 676 N N . LEU A 1 85 ? 2.495 0.315 12.978 1.00 88.81 85 LEU A N 1
ATOM 677 C CA . LEU A 1 85 ? 1.467 1.304 13.305 1.00 88.81 85 LEU A CA 1
ATOM 678 C C . LEU A 1 85 ? 0.060 0.735 13.092 1.00 88.81 85 LEU A C 1
ATOM 680 O O . LEU A 1 85 ? -0.763 0.834 13.998 1.00 88.81 85 LEU A O 1
ATOM 684 N N . ILE A 1 86 ? -0.171 0.045 11.970 1.00 86.56 86 ILE A N 1
ATOM 685 C CA . ILE A 1 86 ? -1.444 -0.635 11.680 1.00 86.56 86 ILE A CA 1
ATOM 686 C C . ILE A 1 86 ? -1.779 -1.654 12.781 1.00 86.56 86 ILE A C 1
ATOM 688 O O . ILE A 1 86 ? -2.900 -1.692 13.281 1.00 86.56 86 ILE A O 1
ATOM 692 N N . ARG A 1 87 ? -0.800 -2.453 13.222 1.00 83.00 87 ARG A N 1
ATOM 693 C CA . ARG A 1 87 ? -1.005 -3.452 14.285 1.00 83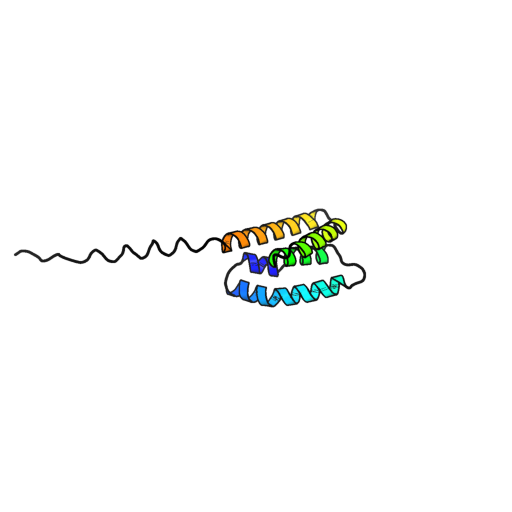.00 87 ARG A CA 1
ATOM 694 C C . ARG A 1 87 ? -1.391 -2.839 15.639 1.00 83.00 87 ARG A C 1
ATOM 696 O O . ARG A 1 87 ? -2.168 -3.441 16.375 1.00 83.00 87 ARG A O 1
ATOM 703 N N . ILE A 1 88 ? -0.815 -1.691 16.004 1.00 70.88 88 ILE A N 1
ATOM 704 C CA . ILE A 1 88 ? -1.078 -1.038 17.300 1.00 70.88 88 ILE A CA 1
ATOM 705 C C . ILE A 1 88 ? -2.524 -0.533 17.382 1.00 70.88 88 ILE A C 1
ATOM 707 O O . ILE A 1 88 ? -3.151 -0.661 18.437 1.00 70.88 88 ILE A O 1
ATOM 711 N N . ASP A 1 89 ? -3.060 0.005 16.286 1.00 65.81 89 ASP A N 1
ATOM 712 C CA . ASP A 1 89 ? -4.429 0.524 16.269 1.00 65.81 89 ASP A CA 1
ATOM 713 C C . ASP A 1 89 ? -5.467 -0.599 16.399 1.00 65.81 89 ASP A C 1
ATOM 715 O O . ASP A 1 89 ? -6.343 -0.545 17.265 1.00 65.81 89 ASP A O 1
ATOM 719 N N . HIS A 1 90 ? -5.267 -1.702 15.670 1.00 61.53 90 HIS A N 1
ATOM 720 C CA . HIS A 1 90 ? -6.102 -2.898 15.796 1.00 61.53 90 HIS A CA 1
ATOM 721 C C . HIS A 1 90 ? -6.222 -3.373 17.254 1.00 61.53 90 HIS A C 1
ATOM 723 O O . HIS A 1 90 ? -7.328 -3.623 17.730 1.00 61.53 90 HIS A O 1
ATOM 729 N N . HIS A 1 91 ? -5.115 -3.408 18.003 1.00 56.78 91 HIS A N 1
ATOM 730 C CA . HIS A 1 91 ? -5.122 -3.809 19.414 1.00 56.78 91 HIS A CA 1
ATOM 731 C C . HIS A 1 91 ? -5.809 -2.780 20.338 1.00 56.78 91 HIS A C 1
ATOM 733 O O . HIS A 1 91 ? -6.304 -3.133 21.410 1.00 56.78 91 HIS A O 1
ATOM 739 N N . SER A 1 92 ? -5.845 -1.502 19.955 1.00 55.28 92 SER A N 1
ATOM 740 C CA . SER A 1 92 ? -6.525 -0.448 20.723 1.00 55.28 92 SER A CA 1
ATOM 741 C C . SER A 1 92 ? -8.043 -0.473 20.509 1.00 55.28 92 SER A C 1
ATOM 743 O O . SER A 1 92 ? -8.793 -0.182 21.439 1.00 55.28 92 SER A O 1
ATOM 745 N N . SER A 1 93 ? -8.495 -0.892 19.322 1.00 57.12 93 SER A N 1
ATOM 746 C CA . SER A 1 93 ? -9.917 -1.064 18.990 1.00 57.12 93 SER A CA 1
ATOM 747 C C . SER A 1 93 ? -10.579 -2.279 19.666 1.00 57.12 93 SER A C 1
ATOM 749 O O . SER A 1 93 ? -11.793 -2.294 19.858 1.00 57.12 93 SER A O 1
ATOM 751 N N . GLU A 1 94 ? -9.787 -3.276 20.081 1.00 50.53 94 GLU A N 1
ATOM 752 C CA . GLU A 1 94 ? -10.254 -4.515 20.729 1.00 50.53 94 GLU A CA 1
ATOM 753 C C . GLU A 1 94 ? -10.400 -4.411 22.258 1.00 50.53 94 GLU A C 1
ATOM 755 O O . GLU A 1 94 ? -10.869 -5.353 22.898 1.00 50.53 94 GLU A O 1
ATOM 760 N N . LEU A 1 95 ? -10.054 -3.272 22.870 1.00 41.09 95 LEU A N 1
ATOM 761 C CA . LEU A 1 95 ? -10.348 -3.021 24.281 1.00 41.09 95 LEU A CA 1
ATOM 762 C C . LEU A 1 95 ? -11.748 -2.399 24.414 1.0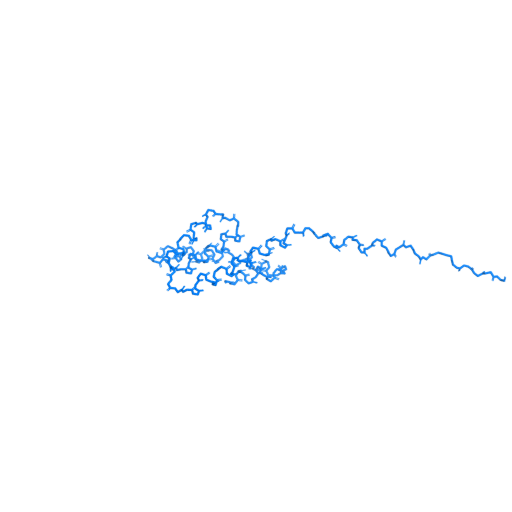0 41.09 95 LEU A C 1
ATOM 764 O O . LEU A 1 95 ? -11.903 -1.199 24.167 1.00 41.09 95 LEU A O 1
ATOM 768 N N . PRO A 1 96 ? -12.784 -3.154 24.841 1.00 42.91 96 PRO A N 1
ATOM 769 C CA . PRO A 1 96 ? -14.065 -2.552 25.171 1.00 42.91 96 PRO A CA 1
ATOM 770 C C . PRO A 1 96 ? -13.863 -1.496 26.257 1.00 42.91 96 PRO A C 1
ATOM 772 O O . PRO A 1 96 ? -13.069 -1.666 27.183 1.00 42.91 96 PRO A O 1
ATOM 775 N N . ASN A 1 97 ? -14.598 -0.397 26.109 1.00 46.06 97 ASN A N 1
ATOM 776 C CA . ASN A 1 97 ? -14.584 0.814 26.926 1.00 46.06 97 ASN A CA 1
ATOM 777 C C . ASN A 1 97 ? -14.922 0.537 28.414 1.00 46.06 97 ASN A C 1
ATOM 779 O O . ASN A 1 97 ? -15.957 0.945 28.934 1.00 46.06 97 ASN A O 1
ATOM 783 N N . LEU A 1 98 ? -14.03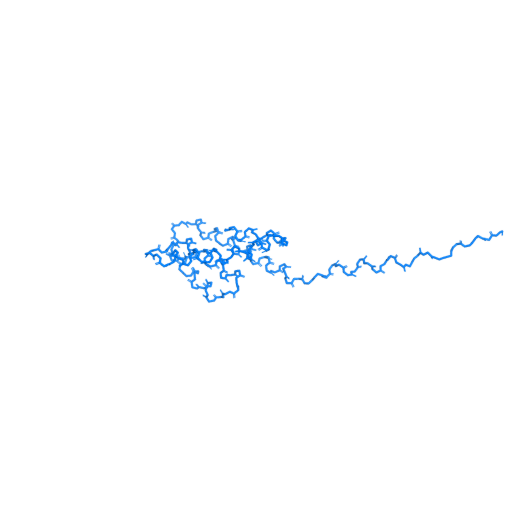6 -0.143 29.145 1.00 44.94 98 LEU A N 1
ATOM 784 C CA . LEU A 1 98 ? -14.192 -0.503 30.560 1.00 44.94 98 LEU A CA 1
ATOM 785 C C . LEU A 1 98 ? -13.965 0.678 31.518 1.00 44.94 98 LEU A C 1
ATOM 787 O O . LEU A 1 98 ? -13.973 0.494 32.732 1.00 44.94 98 LEU A O 1
ATOM 791 N N . LYS A 1 99 ? -13.773 1.901 31.006 1.00 47.44 99 LYS A N 1
ATOM 792 C CA . LYS A 1 99 ? -13.452 3.076 31.833 1.00 47.44 99 LYS A CA 1
ATOM 793 C C . LYS A 1 99 ? -14.555 4.127 31.959 1.00 47.44 99 LYS A C 1
ATOM 795 O O . LYS A 1 99 ? -14.372 5.068 32.722 1.00 47.44 99 LYS A O 1
ATOM 800 N N . LEU A 1 100 ? -15.702 3.975 31.291 1.00 47.00 100 LEU A N 1
ATOM 801 C CA . LEU A 1 100 ? -16.769 4.990 31.348 1.00 47.00 100 LEU A CA 1
ATOM 802 C C . LEU A 1 100 ? -17.938 4.645 32.288 1.00 47.00 100 LEU A C 1
ATOM 804 O O . LEU A 1 100 ? -18.702 5.539 32.636 1.00 47.00 100 LEU A O 1
ATOM 808 N N . SER A 1 101 ? -18.056 3.401 32.774 1.00 44.62 101 SER A N 1
ATOM 809 C CA . SER A 1 101 ? -19.196 2.997 33.620 1.00 44.62 101 SER A CA 1
ATOM 810 C C . SER A 1 101 ? -18.971 3.133 35.135 1.00 44.62 101 SER A C 1
ATOM 812 O O . SER A 1 101 ? -19.937 3.084 35.890 1.00 44.62 101 SER A O 1
ATOM 814 N N . THR A 1 102 ? -17.737 3.318 35.615 1.00 46.22 102 THR A N 1
ATOM 815 C CA . THR A 1 102 ? -17.424 3.334 37.062 1.00 46.22 102 THR A CA 1
ATOM 816 C C . THR A 1 102 ? -17.362 4.723 37.701 1.00 46.22 102 THR A C 1
ATOM 818 O O . THR A 1 102 ? -17.212 4.808 38.916 1.00 46.22 102 THR A O 1
ATOM 821 N N . MET A 1 103 ? -17.520 5.815 36.940 1.00 44.62 103 MET A N 1
ATOM 822 C CA . MET A 1 103 ? -17.475 7.180 37.502 1.00 44.62 103 MET A CA 1
ATOM 823 C C . MET A 1 103 ? -18.835 7.886 37.632 1.00 44.62 103 MET A C 1
ATOM 825 O O . MET A 1 103 ? -18.872 8.998 38.150 1.00 44.62 103 MET A O 1
ATOM 829 N N . GLN A 1 104 ? -19.958 7.269 37.235 1.00 50.12 104 GLN A N 1
ATOM 830 C CA . GLN A 1 104 ? -21.287 7.908 37.332 1.00 50.12 104 GLN A CA 1
ATOM 831 C C . GLN A 1 104 ? -22.176 7.417 38.489 1.00 50.12 104 GLN A C 1
ATOM 833 O O . GLN A 1 104 ? -23.221 8.009 38.736 1.00 50.12 104 GLN A O 1
ATOM 838 N N . THR A 1 105 ? -21.776 6.404 39.262 1.00 45.34 105 THR A N 1
ATOM 839 C CA . THR A 1 105 ? -22.645 5.825 40.309 1.00 45.34 105 THR A CA 1
ATOM 840 C C . THR A 1 105 ? -22.467 6.398 41.720 1.00 45.34 105 THR A C 1
ATOM 842 O O . THR A 1 105 ? -23.293 6.114 42.580 1.00 45.34 105 THR A O 1
ATOM 845 N N . ASN A 1 106 ? -21.490 7.280 41.974 1.00 45.12 106 ASN A N 1
ATOM 846 C CA . ASN A 1 106 ? -21.225 7.815 43.324 1.00 45.12 106 ASN A CA 1
ATOM 847 C C . ASN A 1 106 ? -21.527 9.318 43.499 1.00 45.12 106 ASN A C 1
ATOM 849 O O . ASN A 1 106 ? -20.842 9.998 44.259 1.00 45.12 106 ASN A O 1
ATOM 853 N N . SER A 1 107 ? -22.552 9.863 42.831 1.00 51.66 107 SER A N 1
ATOM 854 C CA . SER A 1 107 ? -22.985 11.261 43.063 1.00 51.66 107 SER A CA 1
ATOM 855 C C . SER A 1 107 ? -24.457 11.424 43.460 1.00 51.66 107 SER A C 1
ATOM 857 O O . SER A 1 107 ? -25.018 12.514 43.399 1.00 51.66 107 SER A O 1
ATOM 859 N N . SER A 1 108 ? -25.108 10.358 43.927 1.00 48.34 108 SER A N 1
ATOM 860 C CA . SER A 1 108 ? -26.513 10.416 44.355 1.00 48.34 108 SER A CA 1
ATOM 861 C C . SER A 1 108 ? -26.735 9.774 45.718 1.00 48.34 108 SER A C 1
ATOM 863 O O . SER A 1 108 ? -27.581 8.907 45.837 1.00 48.34 108 SER A O 1
ATOM 865 N N . LEU A 1 109 ? -25.983 10.185 46.747 1.00 46.19 109 LEU A N 1
ATOM 866 C CA . LEU A 1 109 ? -26.279 9.882 48.160 1.00 46.19 109 LEU A CA 1
ATOM 867 C C . LEU A 1 109 ? -25.536 10.867 49.088 1.00 46.19 109 LEU A C 1
ATOM 869 O O . LEU A 1 109 ? -24.626 10.489 49.809 1.00 46.19 109 LEU A O 1
ATOM 873 N N . SER A 1 110 ? -25.892 12.158 49.059 1.00 47.38 110 SER A N 1
ATOM 874 C CA . SER A 1 110 ? -25.666 13.059 50.210 1.00 47.38 110 SER A CA 1
ATOM 875 C C . SER A 1 110 ? -26.441 14.372 50.065 1.00 47.38 110 SER A C 1
ATOM 877 O O . SER A 1 110 ? -25.871 15.429 49.813 1.00 47.38 110 SER A O 1
ATOM 879 N N . LYS A 1 111 ? -27.769 14.308 50.204 1.00 54.22 111 LYS A N 1
ATOM 880 C CA . LYS A 1 111 ? -28.595 15.438 50.665 1.00 54.22 111 LYS A CA 1
ATOM 881 C C . LYS A 1 111 ? -29.833 14.894 51.379 1.00 54.22 111 LYS A C 1
ATOM 883 O O . LYS A 1 111 ? -30.897 14.789 50.777 1.00 54.22 111 LYS A O 1
ATOM 888 N N . LYS A 1 112 ? -29.708 14.547 52.660 1.00 50.75 112 LYS A N 1
ATOM 889 C CA . LYS A 1 112 ? -30.857 14.554 53.574 1.00 50.75 112 LYS A CA 1
ATOM 890 C C . LYS A 1 112 ? -30.393 14.763 55.016 1.00 50.75 112 LYS A C 1
ATOM 892 O O . LYS A 1 112 ? -29.372 14.222 55.415 1.00 50.75 112 LYS A O 1
ATOM 897 N N . ASP A 1 113 ? -31.161 15.585 55.722 1.00 46.91 113 ASP A N 1
ATOM 898 C CA . ASP A 1 113 ? -31.089 15.956 57.139 1.00 46.91 113 ASP A CA 1
ATOM 899 C C . ASP A 1 113 ? -29.984 16.903 57.619 1.00 46.91 113 ASP A C 1
ATOM 901 O O . ASP A 1 113 ? -28.986 16.530 58.230 1.00 46.91 113 ASP A O 1
ATOM 905 N N . ARG A 1 114 ? -30.287 18.200 57.488 1.00 47.38 114 ARG A N 1
ATOM 906 C CA . ARG A 1 114 ? -30.082 19.154 58.585 1.00 47.38 114 ARG A CA 1
ATOM 907 C C . ARG A 1 114 ? -31.379 19.927 58.821 1.00 47.38 114 ARG A C 1
ATOM 909 O O . ARG A 1 114 ? -31.654 20.898 58.126 1.00 47.38 114 ARG A O 1
ATOM 916 N N . THR A 1 115 ? -32.167 19.497 59.799 1.00 53.88 115 THR A N 1
ATOM 917 C CA . THR A 1 115 ? -33.162 20.350 60.467 1.00 53.88 115 THR A CA 1
ATOM 918 C C . THR A 1 115 ? -32.526 20.974 61.714 1.00 53.88 115 THR A C 1
ATOM 920 O O . THR A 1 115 ? -31.829 20.257 62.438 1.00 53.88 115 THR A O 1
ATOM 923 N N . PRO A 1 116 ? -32.740 22.269 62.002 1.00 55.28 116 PRO A N 1
ATOM 924 C CA . PRO A 1 116 ? -32.192 22.913 63.190 1.00 55.28 116 PRO A CA 1
ATOM 925 C C . PRO A 1 116 ? -33.065 22.597 64.414 1.00 55.28 116 PRO A C 1
ATOM 927 O O . PRO A 1 116 ? -34.293 22.633 64.326 1.00 55.28 116 PRO A O 1
ATOM 930 N N . ARG A 1 117 ? -32.444 22.291 65.559 1.00 46.72 117 ARG A N 1
ATOM 931 C CA . ARG A 1 117 ? -33.132 22.322 66.858 1.00 46.72 117 ARG A CA 1
ATOM 932 C C . ARG A 1 117 ? -32.997 23.723 67.456 1.00 46.72 117 ARG A C 1
ATOM 934 O O . ARG A 1 117 ? -31.909 24.293 67.420 1.00 46.72 117 ARG A O 1
ATOM 941 N N . ILE A 1 118 ? -34.142 24.215 67.924 1.00 56.44 118 ILE A N 1
ATOM 942 C CA . ILE A 1 118 ? -34.384 25.444 68.692 1.00 56.44 118 ILE A CA 1
ATOM 943 C C . ILE A 1 118 ? -33.647 25.366 70.030 1.00 56.44 118 ILE A C 1
ATOM 945 O O . ILE A 1 118 ? -33.610 24.244 70.591 1.00 56.44 118 ILE A O 1
#

Sequence (118 aa):
NAVTLLEIKGDQRSQAKRDELVPVVLFAVRQRLKGKEPDYWDHATMLELAVLGRDREGADEHLENALAAVREIWEPETTARNLKLIRIDHHSSELPNLKLSTMQTNSSLSKKDRTPRI